Protein AF-A0A498P5E9-F1 (afdb_monomer_lite)

Organism: Labeo rohita (NCBI:txid84645)

pLDDT: mean 80.51, std 19.94, range [30.22, 97.12]

Secondary structure (DSSP, 8-state):
---------EEEEPTTSS-EEEEEE-EEEEEE-TT-TT-SS------EEEEPS-S-EEEEE-SSTTEEEEEEEEEGGGGGGSSPPPEEEEEEEE-STTTS--EEEESS-TTSHHHHHHHHHHHHTT---------TTS------

Sequence (144 aa):
MSRANENSLQSAQLKGFPLFLHSNLGLRDCSVNPKSPLLLITKAREVEHGPLPGDDWTVFQSNHTTYEPVLLARGRSTETSGAPGPLHAAVVQDLGLHDGIQRVLFGNNLNFWLHKLVLVDACLGQTAIELVSLRTGEYGLQGS

Radius of gyration: 15.58 Å; chains: 1; bounding box: 40×35×45 Å

Structure (mmCIF, N/CA/C/O backbone):
data_AF-A0A498P5E9-F1
#
_entry.id   AF-A0A498P5E9-F1
#
loop_
_atom_site.group_PDB
_atom_site.id
_atom_site.type_symbol
_atom_site.label_atom_id
_atom_site.label_alt_id
_atom_site.label_comp_id
_atom_site.label_asym_id
_atom_site.label_entity_id
_atom_site.label_seq_id
_atom_site.pdbx_PDB_ins_code
_atom_site.Cartn_x
_atom_site.Cartn_y
_atom_site.Cartn_z
_atom_site.occupancy
_atom_site.B_iso_or_equiv
_atom_site.auth_seq_id
_atom_site.auth_comp_id
_atom_site.auth_asym_id
_atom_site.auth_atom_id
_atom_site.pdbx_PDB_model_num
ATOM 1 N N . MET A 1 1 ? 11.165 22.170 -31.467 1.00 30.22 1 MET A N 1
ATOM 2 C CA . MET A 1 1 ? 11.576 20.752 -31.381 1.00 30.22 1 MET A CA 1
ATOM 3 C C . MET A 1 1 ? 11.315 20.279 -29.962 1.00 30.22 1 MET A C 1
ATOM 5 O O . MET A 1 1 ? 12.091 20.588 -29.069 1.00 30.22 1 MET A O 1
ATOM 9 N N . SER A 1 2 ? 10.165 19.649 -29.733 1.00 31.86 2 SER A N 1
ATOM 10 C CA . SER A 1 2 ? 9.765 19.095 -28.438 1.00 31.86 2 SER A CA 1
ATOM 11 C C . SER A 1 2 ? 10.443 17.740 -28.230 1.00 31.86 2 SER A C 1
ATOM 13 O O . SER A 1 2 ? 10.299 16.840 -29.053 1.00 31.86 2 SER A O 1
ATOM 15 N N . ARG A 1 3 ? 11.191 17.590 -27.132 1.00 33.00 3 ARG A N 1
ATOM 16 C CA . ARG A 1 3 ? 11.573 16.269 -26.622 1.00 33.00 3 ARG A CA 1
ATOM 17 C C . ARG A 1 3 ? 10.362 15.712 -25.882 1.00 33.00 3 ARG A C 1
ATOM 19 O O . ARG A 1 3 ? 9.976 16.250 -24.849 1.00 33.00 3 ARG A O 1
ATOM 26 N N . ALA A 1 4 ? 9.731 14.701 -26.469 1.00 34.59 4 ALA A N 1
ATOM 27 C CA . ALA A 1 4 ? 8.677 13.936 -25.825 1.00 34.59 4 ALA A CA 1
ATOM 28 C C . ALA A 1 4 ? 9.243 13.250 -24.570 1.00 34.59 4 ALA A C 1
ATOM 30 O O . ALA A 1 4 ? 10.323 12.663 -24.598 1.00 34.59 4 ALA A O 1
ATOM 31 N N . ASN A 1 5 ? 8.524 13.404 -23.464 1.00 38.25 5 ASN A N 1
ATOM 32 C CA . ASN A 1 5 ? 8.820 12.840 -22.157 1.00 38.25 5 ASN A CA 1
ATOM 33 C C . ASN A 1 5 ? 8.314 11.385 -22.127 1.00 38.25 5 ASN A C 1
ATOM 35 O O . ASN A 1 5 ? 7.146 11.145 -21.832 1.00 38.25 5 ASN A O 1
ATOM 39 N N . GLU A 1 6 ? 9.161 10.423 -22.494 1.00 35.19 6 GLU A N 1
ATOM 40 C CA . GLU A 1 6 ? 8.838 8.985 -22.543 1.00 35.19 6 GLU A CA 1
ATOM 41 C C . GLU A 1 6 ? 8.883 8.321 -21.154 1.00 35.19 6 GLU A C 1
ATOM 43 O O . GLU A 1 6 ? 9.662 7.407 -20.900 1.00 35.19 6 GLU A O 1
ATOM 48 N N . ASN A 1 7 ? 8.058 8.802 -20.223 1.00 40.03 7 ASN A N 1
ATOM 49 C CA . ASN A 1 7 ? 7.739 8.092 -18.980 1.00 40.03 7 ASN A CA 1
ATOM 50 C C . ASN A 1 7 ? 6.436 8.649 -18.394 1.00 40.03 7 ASN A C 1
ATOM 52 O O . ASN A 1 7 ? 6.397 9.223 -17.305 1.00 40.03 7 ASN A O 1
ATOM 56 N N . SER A 1 8 ? 5.343 8.539 -19.148 1.00 44.06 8 SER A N 1
ATOM 57 C CA . SER A 1 8 ? 4.014 8.816 -18.604 1.00 44.06 8 SER A CA 1
ATOM 58 C C . SER A 1 8 ? 3.639 7.695 -17.638 1.00 44.06 8 SER A C 1
ATOM 60 O O . SER A 1 8 ? 2.994 6.722 -18.021 1.00 44.06 8 SER A O 1
ATOM 62 N N . LEU A 1 9 ? 4.065 7.833 -16.379 1.00 53.94 9 LEU A N 1
ATOM 63 C CA . LEU A 1 9 ? 3.456 7.144 -15.246 1.00 53.94 9 LEU A CA 1
ATOM 64 C C . LEU A 1 9 ? 1.939 7.279 -15.394 1.00 53.94 9 LEU A C 1
ATOM 66 O O . LEU A 1 9 ? 1.425 8.397 -15.437 1.00 53.94 9 LEU A O 1
ATOM 70 N N . GLN A 1 10 ? 1.227 6.159 -15.522 1.00 65.62 10 GLN A N 1
ATOM 71 C CA . GLN A 1 10 ? -0.231 6.180 -15.496 1.00 65.62 10 GLN A CA 1
ATOM 72 C C . GLN A 1 10 ? -0.637 6.393 -14.044 1.00 65.62 10 GLN A C 1
ATOM 74 O O . GLN A 1 10 ? -0.748 5.442 -13.271 1.00 65.62 10 GLN A O 1
ATOM 79 N N . SER A 1 11 ? -0.746 7.665 -13.665 1.00 79.81 11 SER A N 1
ATOM 80 C CA . SER A 1 11 ? -1.310 8.069 -12.394 1.00 79.81 11 SER A CA 1
ATOM 81 C C . SER A 1 11 ? -2.825 8.163 -12.525 1.00 79.81 11 SER A C 1
ATOM 83 O O . SER A 1 11 ? -3.352 8.804 -13.432 1.00 79.81 11 SER A O 1
ATOM 85 N N . ALA A 1 12 ? -3.538 7.501 -11.624 1.00 87.81 12 ALA A N 1
ATOM 86 C CA . ALA A 1 12 ? -4.988 7.572 -11.546 1.00 87.81 12 ALA A CA 1
ATOM 87 C C . ALA A 1 12 ? -5.409 7.720 -10.088 1.00 87.81 12 ALA A C 1
ATOM 89 O O . ALA A 1 12 ? -4.836 7.089 -9.203 1.00 87.81 12 ALA A O 1
ATOM 90 N N . GLN A 1 13 ? -6.425 8.538 -9.827 1.00 91.31 13 GLN A N 1
ATOM 91 C CA . GLN A 1 13 ? -7.087 8.525 -8.529 1.00 91.31 13 GLN A CA 1
ATOM 92 C C . GLN A 1 13 ? -8.136 7.412 -8.517 1.00 91.31 13 GLN A C 1
ATOM 94 O O . GLN A 1 13 ? -8.959 7.315 -9.432 1.00 91.31 13 GLN A O 1
ATOM 99 N N . LEU A 1 14 ? -8.131 6.582 -7.476 1.00 88.12 14 LEU A N 1
ATOM 100 C CA . LEU A 1 14 ? -9.163 5.578 -7.273 1.00 88.12 1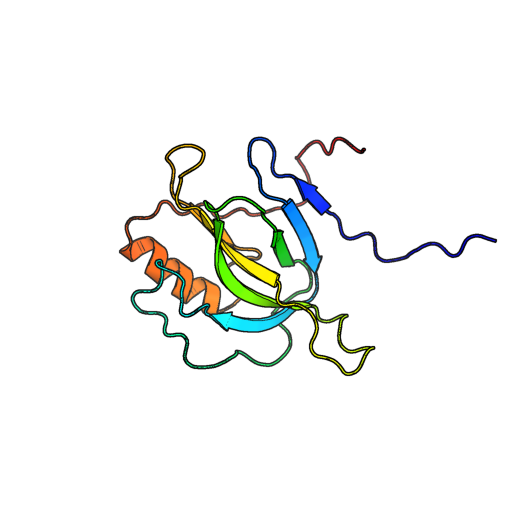4 LEU A CA 1
ATOM 101 C C . LEU A 1 14 ? -10.497 6.286 -7.005 1.00 88.12 14 LEU A C 1
ATOM 103 O O . LEU A 1 14 ? -10.643 7.055 -6.054 1.00 88.12 14 LEU A O 1
ATOM 107 N N . LYS A 1 15 ? -11.480 6.048 -7.875 1.00 87.81 15 LYS A N 1
ATOM 108 C CA . LYS A 1 15 ? -12.772 6.736 -7.824 1.00 87.81 15 LYS A CA 1
ATOM 109 C C . LYS A 1 15 ? -13.450 6.528 -6.468 1.00 87.81 15 LYS A C 1
ATOM 111 O O . LYS A 1 15 ? -13.717 5.396 -6.083 1.00 87.81 15 LYS A O 1
ATOM 116 N N . GLY A 1 16 ? -13.793 7.631 -5.804 1.00 88.62 16 GLY A N 1
ATOM 117 C CA . GLY A 1 16 ? -14.464 7.612 -4.500 1.00 88.62 16 GLY A CA 1
ATOM 118 C C . GLY A 1 16 ? -13.524 7.462 -3.305 1.00 88.62 16 GLY A C 1
ATOM 119 O O . GLY A 1 16 ? -14.011 7.417 -2.186 1.00 88.62 16 GLY A O 1
ATOM 120 N N . PHE A 1 17 ? -12.206 7.431 -3.524 1.00 91.06 17 PHE A N 1
ATOM 121 C CA . PHE A 1 17 ? -11.219 7.265 -2.463 1.00 91.06 17 PHE A CA 1
ATOM 122 C C . PHE A 1 17 ? -10.117 8.336 -2.545 1.00 91.06 17 PHE A C 1
ATOM 124 O O . PHE A 1 17 ? -9.732 8.768 -3.640 1.00 91.06 17 PHE A O 1
ATOM 131 N N . PRO A 1 18 ? -9.553 8.773 -1.404 1.00 92.06 18 PRO A N 1
ATOM 132 C CA . PRO A 1 18 ? -8.406 9.678 -1.372 1.00 92.06 18 PRO A CA 1
ATOM 133 C C . PRO A 1 18 ? -7.090 8.910 -1.607 1.00 92.06 18 PRO A C 1
ATOM 135 O O . PRO A 1 18 ? -6.153 9.006 -0.819 1.00 92.06 18 PRO A O 1
ATOM 138 N N . LEU A 1 19 ? -7.037 8.113 -2.679 1.00 93.94 19 LEU A N 1
ATOM 139 C CA . LEU A 1 19 ? -5.930 7.214 -3.003 1.00 93.94 19 LEU A CA 1
ATOM 140 C C . LEU A 1 19 ? -5.529 7.361 -4.472 1.00 93.94 19 LEU A C 1
ATOM 142 O O . LEU A 1 19 ? -6.356 7.211 -5.370 1.00 93.94 19 LEU A O 1
ATOM 146 N N . PHE A 1 20 ? -4.252 7.624 -4.711 1.00 94.50 20 PHE A N 1
ATOM 147 C CA . PHE A 1 20 ? -3.640 7.697 -6.032 1.00 94.50 20 PHE A CA 1
ATOM 148 C C . PHE A 1 20 ? -2.835 6.427 -6.309 1.00 94.50 20 PHE A C 1
ATOM 150 O O . PHE A 1 20 ? -2.167 5.886 -5.426 1.00 94.50 20 PHE A O 1
ATOM 157 N N . LEU A 1 21 ? -2.909 5.964 -7.551 1.00 94.88 21 LEU A N 1
ATOM 158 C CA . LEU A 1 21 ? -2.317 4.734 -8.058 1.00 94.88 21 LEU A CA 1
ATOM 159 C C . LEU A 1 21 ? -1.333 5.098 -9.159 1.00 94.88 21 LEU A C 1
ATOM 161 O O . LEU A 1 21 ? -1.728 5.774 -10.106 1.00 94.88 21 LEU A O 1
ATOM 165 N N . HIS A 1 22 ? -0.082 4.659 -9.052 1.00 93.19 22 HIS A N 1
ATOM 166 C CA . HIS A 1 22 ? 0.915 4.808 -10.115 1.00 93.19 22 HIS A CA 1
ATOM 167 C C . HIS A 1 22 ? 1.336 3.420 -10.602 1.00 93.19 22 HIS A C 1
ATOM 169 O O . HIS A 1 22 ? 1.975 2.684 -9.850 1.00 93.19 22 HIS A O 1
ATOM 175 N N . SER A 1 23 ? 0.965 3.065 -11.832 1.00 92.25 23 SER A N 1
ATOM 176 C CA . SER A 1 23 ? 1.101 1.703 -12.377 1.00 92.25 23 SER A CA 1
ATOM 177 C C . SER A 1 23 ? 2.227 1.564 -13.409 1.00 92.25 23 SER A C 1
ATOM 179 O O . SER A 1 23 ? 2.796 2.559 -13.861 1.00 92.25 23 SER A O 1
ATOM 181 N N . ASN A 1 24 ? 2.494 0.318 -13.824 1.00 91.31 24 ASN A N 1
ATOM 182 C CA . ASN A 1 24 ? 3.529 -0.067 -14.795 1.00 91.31 24 ASN A CA 1
ATOM 183 C C . ASN A 1 24 ? 4.949 0.285 -14.328 1.00 91.31 24 ASN A C 1
ATOM 185 O O . ASN A 1 24 ? 5.761 0.827 -15.081 1.00 91.31 24 ASN A O 1
ATOM 189 N N . LEU A 1 25 ? 5.225 0.016 -13.051 1.00 91.38 25 LEU A N 1
ATOM 190 C CA . LEU A 1 25 ? 6.523 0.251 -12.438 1.00 91.38 25 LEU A CA 1
ATOM 191 C C . LEU A 1 25 ? 7.332 -1.041 -12.303 1.00 91.38 25 LEU A C 1
ATOM 193 O O . LEU A 1 25 ? 6.861 -2.051 -11.782 1.00 91.38 25 LEU A O 1
ATOM 197 N N . GLY A 1 26 ? 8.613 -0.960 -12.656 1.00 93.00 26 GLY A N 1
ATOM 198 C CA . GLY A 1 26 ? 9.622 -1.880 -12.145 1.00 93.00 26 GLY A CA 1
ATOM 199 C C . GLY A 1 26 ? 10.029 -1.463 -10.733 1.00 93.00 26 GLY A C 1
ATOM 200 O O . GLY A 1 26 ? 10.498 -0.339 -10.527 1.00 93.00 26 GLY A O 1
ATOM 201 N N . LEU A 1 27 ? 9.880 -2.363 -9.763 1.00 94.62 27 LEU A N 1
ATOM 202 C CA . LEU A 1 27 ? 10.274 -2.135 -8.370 1.00 94.62 27 LEU A CA 1
ATOM 203 C C . LEU A 1 27 ? 11.479 -2.993 -7.973 1.00 94.62 27 LEU A C 1
ATOM 205 O O . LEU A 1 27 ? 11.842 -3.958 -8.657 1.00 94.62 27 LEU A O 1
ATOM 209 N N . ARG A 1 28 ? 12.117 -2.619 -6.864 1.00 94.50 28 ARG A N 1
ATOM 210 C CA . ARG A 1 28 ? 13.221 -3.349 -6.232 1.00 94.50 28 ARG A CA 1
ATOM 211 C C . ARG A 1 28 ? 13.309 -3.052 -4.738 1.00 94.50 28 ARG A C 1
ATOM 213 O O . ARG A 1 28 ? 12.696 -2.097 -4.268 1.00 94.50 28 ARG A O 1
ATOM 220 N N . ASP A 1 29 ? 14.142 -3.812 -4.033 1.00 94.06 29 ASP A N 1
ATOM 221 C CA . ASP A 1 29 ? 14.510 -3.578 -2.632 1.00 94.06 29 ASP A CA 1
ATOM 222 C C . ASP A 1 29 ? 13.274 -3.378 -1.730 1.00 94.06 29 ASP A C 1
ATOM 224 O O . ASP A 1 29 ? 13.021 -2.275 -1.234 1.00 94.06 29 ASP A O 1
ATOM 228 N N . CYS A 1 30 ? 12.466 -4.427 -1.566 1.00 95.31 30 CYS A N 1
ATOM 229 C CA . CYS A 1 30 ? 11.219 -4.350 -0.807 1.00 95.31 30 CYS A CA 1
ATOM 230 C C . CYS A 1 30 ? 11.443 -4.619 0.684 1.00 95.31 30 CYS A C 1
ATOM 232 O O . CYS A 1 30 ? 12.173 -5.528 1.059 1.00 95.31 30 CYS A O 1
ATOM 234 N N . SER A 1 31 ? 10.793 -3.857 1.554 1.00 95.25 31 SER A N 1
ATOM 235 C CA . SER A 1 31 ? 10.842 -4.038 2.998 1.00 95.25 31 SER A CA 1
ATOM 236 C C . SER A 1 31 ? 9.456 -3.970 3.624 1.00 95.25 31 SER A C 1
ATOM 238 O O . SER A 1 31 ? 8.536 -3.318 3.127 1.00 95.25 31 SER A O 1
ATOM 240 N N . VAL A 1 32 ? 9.316 -4.656 4.752 1.00 95.75 32 VAL A N 1
ATOM 241 C CA . VAL A 1 32 ? 8.124 -4.590 5.596 1.00 95.75 32 VAL A CA 1
ATOM 242 C C . VAL A 1 32 ? 8.197 -3.324 6.449 1.00 95.75 32 VAL A C 1
ATOM 244 O O . VAL A 1 32 ? 9.221 -3.075 7.087 1.00 95.75 32 VAL A O 1
ATOM 247 N N . ASN A 1 33 ? 7.119 -2.541 6.505 1.00 94.69 33 ASN A N 1
ATOM 248 C CA . ASN A 1 33 ? 7.026 -1.400 7.411 1.00 94.69 33 ASN A CA 1
ATOM 249 C C . ASN A 1 33 ? 6.808 -1.892 8.857 1.00 94.69 33 ASN A C 1
ATOM 251 O O . ASN A 1 33 ? 5.703 -2.332 9.174 1.00 94.69 33 ASN A O 1
ATOM 255 N N . PRO A 1 34 ? 7.787 -1.762 9.774 1.00 90.50 34 PRO A N 1
ATOM 256 C CA . PRO A 1 34 ? 7.655 -2.250 11.151 1.00 90.50 34 PRO A CA 1
ATOM 257 C C . PRO A 1 34 ? 6.550 -1.553 11.953 1.00 90.50 34 PRO A C 1
ATOM 259 O O . PRO A 1 34 ? 6.183 -2.033 13.020 1.00 90.50 34 PRO A O 1
ATOM 262 N N . LYS A 1 35 ? 6.057 -0.403 11.481 1.00 89.81 35 LYS A N 1
ATOM 263 C CA . LYS A 1 35 ? 4.993 0.363 12.138 1.00 89.81 35 LYS A CA 1
ATOM 264 C C . LYS A 1 35 ? 3.591 -0.061 11.702 1.00 89.81 35 LYS A C 1
ATOM 266 O O . LYS A 1 35 ? 2.626 0.457 12.252 1.00 89.81 35 LYS A O 1
ATOM 271 N N . SER A 1 36 ? 3.469 -0.949 10.713 1.00 90.19 36 SER A N 1
ATOM 272 C CA . SER A 1 36 ? 2.163 -1.382 10.223 1.00 90.19 36 SER A CA 1
ATOM 273 C C . SER A 1 36 ? 1.427 -2.190 11.303 1.00 90.19 36 SER A C 1
ATOM 275 O O . SER A 1 36 ? 1.978 -3.181 11.790 1.00 90.19 36 SER A O 1
ATOM 277 N N . PRO A 1 37 ? 0.184 -1.815 11.663 1.00 87.69 37 PRO A N 1
ATOM 278 C CA . PRO A 1 37 ? -0.595 -2.532 12.670 1.00 87.69 37 PRO A CA 1
ATOM 279 C C . PRO A 1 37 ? -1.135 -3.882 12.164 1.00 87.69 37 PRO A C 1
ATOM 281 O O . PRO A 1 37 ? -1.666 -4.653 12.958 1.00 87.69 37 PRO A O 1
ATOM 284 N N . LEU A 1 38 ? -0.994 -4.181 10.866 1.00 88.94 38 LEU A N 1
ATOM 285 C CA . LEU A 1 38 ? -1.425 -5.435 10.240 1.00 88.94 38 LEU A CA 1
ATOM 286 C C . LEU A 1 38 ? -0.561 -6.644 10.638 1.00 88.94 38 LEU A C 1
ATOM 288 O O . LEU A 1 38 ? -1.024 -7.779 10.592 1.00 88.94 38 LEU A O 1
ATOM 292 N N . LEU A 1 39 ? 0.713 -6.420 10.965 1.00 86.00 39 LEU A N 1
ATOM 293 C CA . LEU A 1 39 ? 1.731 -7.471 11.011 1.00 86.00 39 LEU A CA 1
ATOM 294 C C . LEU A 1 39 ? 1.663 -8.280 12.315 1.00 86.00 39 LEU A C 1
ATOM 296 O O . LEU A 1 39 ? 2.013 -7.777 13.383 1.00 86.00 39 LEU A O 1
ATOM 300 N N . LEU A 1 40 ? 1.273 -9.554 12.224 1.00 84.88 40 LEU A N 1
ATOM 301 C CA . LEU A 1 40 ? 1.183 -10.483 13.361 1.00 84.88 40 LEU A CA 1
ATOM 302 C C . LEU A 1 40 ? 2.328 -11.508 13.341 1.00 84.88 40 LEU A C 1
ATOM 304 O O . LEU A 1 40 ? 3.006 -11.735 14.345 1.00 84.88 40 LEU A O 1
ATOM 308 N N . ILE A 1 41 ? 2.553 -12.123 12.181 1.00 85.00 41 ILE A N 1
ATOM 309 C CA . ILE A 1 41 ? 3.550 -13.162 11.918 1.00 85.00 41 ILE A CA 1
ATOM 310 C C . ILE A 1 41 ? 4.716 -12.587 11.118 1.00 85.00 41 ILE A C 1
ATOM 312 O O . ILE A 1 41 ? 5.875 -12.877 11.439 1.00 85.00 41 ILE A O 1
ATOM 316 N N . THR A 1 42 ? 4.440 -11.780 10.088 1.00 86.31 42 THR A N 1
ATOM 317 C CA . THR A 1 42 ? 5.488 -11.211 9.234 1.00 86.31 42 THR A CA 1
ATOM 318 C C . THR A 1 42 ? 6.325 -10.221 10.032 1.00 86.31 42 THR A C 1
ATOM 320 O O . THR A 1 42 ? 5.843 -9.189 10.492 1.00 86.31 42 THR A O 1
ATOM 323 N N . LYS A 1 43 ? 7.617 -10.516 10.198 1.00 79.69 43 LYS A N 1
ATOM 324 C CA . LYS A 1 43 ? 8.530 -9.647 10.947 1.00 79.69 43 LYS A CA 1
ATOM 325 C C . LYS A 1 43 ? 9.308 -8.742 10.003 1.00 79.69 43 LYS A C 1
ATOM 327 O O . LYS A 1 43 ? 9.942 -9.218 9.066 1.00 79.69 43 LYS A O 1
ATOM 332 N N . ALA A 1 44 ? 9.356 -7.454 10.328 1.00 71.00 44 ALA A N 1
ATOM 333 C CA . ALA A 1 44 ? 10.273 -6.501 9.719 1.00 71.00 44 ALA A CA 1
ATOM 334 C C . ALA A 1 44 ? 11.701 -6.783 10.207 1.00 71.00 44 ALA A C 1
ATOM 336 O O . ALA A 1 44 ? 12.117 -6.293 11.256 1.00 71.00 44 ALA A O 1
ATOM 337 N N . ARG A 1 45 ? 12.420 -7.664 9.509 1.00 68.56 45 ARG A N 1
ATOM 338 C CA . ARG A 1 45 ? 13.793 -8.039 9.883 1.00 68.56 45 ARG A CA 1
ATOM 339 C C . ARG A 1 45 ? 14.825 -7.689 8.825 1.00 68.56 45 ARG A C 1
ATOM 341 O O . ARG A 1 45 ? 15.915 -7.286 9.208 1.00 68.56 45 ARG A O 1
ATOM 348 N N . GLU A 1 46 ? 14.484 -7.773 7.542 1.00 75.94 46 GLU A N 1
ATOM 349 C CA . GLU A 1 46 ? 15.438 -7.496 6.467 1.00 75.94 46 GLU A CA 1
ATOM 350 C C . GLU A 1 46 ? 14.739 -6.991 5.201 1.00 75.94 46 GLU A C 1
ATOM 352 O O . GLU A 1 46 ? 13.537 -7.198 5.014 1.00 75.94 46 GLU A O 1
ATOM 357 N N . VAL A 1 47 ? 15.492 -6.269 4.370 1.00 85.31 47 VAL A N 1
ATOM 358 C CA . VAL A 1 47 ? 15.046 -5.818 3.049 1.00 85.31 47 VAL A CA 1
ATOM 359 C C . VAL A 1 47 ? 15.268 -6.964 2.065 1.00 85.31 47 VAL A C 1
ATOM 361 O O . VAL A 1 47 ? 16.370 -7.496 1.971 1.00 85.31 47 VAL A O 1
ATOM 364 N N . GLU A 1 48 ? 14.242 -7.312 1.299 1.00 88.88 48 GLU A N 1
ATOM 365 C CA . GLU A 1 48 ? 14.368 -8.182 0.137 1.00 88.88 48 GLU A CA 1
ATOM 366 C C . GLU A 1 48 ? 15.063 -7.403 -0.983 1.00 88.88 48 GLU A C 1
ATOM 368 O O . GLU A 1 48 ? 14.443 -6.605 -1.692 1.00 88.88 48 GLU A O 1
ATOM 373 N N . HIS A 1 49 ? 16.373 -7.591 -1.100 1.00 91.56 49 HIS A N 1
ATOM 374 C CA . HIS A 1 49 ? 17.210 -6.875 -2.054 1.00 91.56 49 HIS A CA 1
ATOM 375 C C . HIS A 1 49 ? 17.048 -7.385 -3.489 1.00 91.56 49 HIS A C 1
ATOM 377 O O . HIS A 1 49 ? 16.907 -8.580 -3.735 1.00 91.56 49 HIS A O 1
ATOM 383 N N . GLY A 1 50 ? 17.174 -6.468 -4.451 1.00 91.62 50 GLY A N 1
ATOM 384 C CA . GLY A 1 50 ? 17.132 -6.794 -5.875 1.00 91.62 50 GLY A CA 1
ATOM 385 C C . GLY A 1 50 ? 15.768 -6.540 -6.521 1.00 91.62 50 GLY A C 1
ATOM 386 O O . GLY A 1 50 ? 14.866 -5.989 -5.884 1.00 91.62 50 GLY A O 1
ATOM 387 N N . PRO A 1 51 ? 15.632 -6.847 -7.823 1.00 93.88 51 PRO A N 1
ATOM 388 C CA . PRO A 1 51 ? 14.425 -6.550 -8.584 1.00 93.88 51 PRO A CA 1
ATOM 389 C C . PRO A 1 51 ? 13.244 -7.400 -8.110 1.00 93.88 51 PRO A C 1
ATOM 391 O O . PRO A 1 51 ? 13.371 -8.610 -7.930 1.00 93.88 51 PRO A O 1
ATOM 394 N N . LEU A 1 52 ? 12.078 -6.770 -7.965 1.00 94.56 52 LEU A N 1
ATOM 395 C CA . LEU A 1 52 ? 10.835 -7.501 -7.740 1.00 94.56 52 LEU A CA 1
ATOM 396 C C . LEU A 1 52 ? 10.360 -8.163 -9.047 1.00 94.56 52 LEU A C 1
ATOM 398 O O . LEU A 1 52 ? 10.709 -7.683 -10.130 1.00 94.56 52 LEU A O 1
ATOM 402 N N . PRO A 1 53 ? 9.565 -9.248 -8.976 1.00 93.94 53 PRO A N 1
ATOM 403 C CA . PRO A 1 53 ? 9.057 -9.924 -10.168 1.00 93.94 53 PRO A CA 1
ATOM 404 C C . PRO A 1 53 ? 8.178 -9.001 -11.024 1.00 93.94 53 PRO A C 1
ATOM 406 O O . PRO A 1 53 ? 7.218 -8.433 -10.510 1.00 93.94 53 PRO A O 1
ATOM 409 N N . GLY A 1 54 ? 8.471 -8.902 -12.323 1.00 91.75 54 GLY A N 1
ATOM 410 C CA . GLY A 1 54 ? 7.689 -8.107 -13.277 1.00 91.75 54 GLY A CA 1
ATOM 411 C C . GLY A 1 54 ? 7.940 -6.595 -13.219 1.00 91.75 54 GLY A C 1
ATOM 412 O O . GLY A 1 54 ? 8.716 -6.098 -12.400 1.00 91.75 54 GLY A O 1
ATOM 413 N N . ASP A 1 55 ? 7.265 -5.880 -14.120 1.00 91.25 55 ASP A N 1
ATOM 414 C CA . ASP A 1 55 ? 7.326 -4.417 -14.296 1.00 91.25 55 ASP A CA 1
ATOM 415 C C . ASP A 1 55 ? 5.926 -3.779 -14.345 1.00 91.25 55 ASP A C 1
ATOM 417 O O . ASP A 1 55 ? 5.747 -2.634 -14.750 1.00 91.25 55 ASP A O 1
ATOM 421 N N . ASP A 1 56 ? 4.914 -4.536 -13.931 1.00 92.06 56 ASP A N 1
ATOM 422 C CA . ASP A 1 56 ? 3.497 -4.183 -13.907 1.00 92.06 56 ASP A CA 1
ATOM 423 C C . ASP A 1 56 ? 3.023 -3.772 -12.503 1.00 92.06 56 ASP A C 1
ATOM 425 O O . ASP A 1 56 ? 1.831 -3.821 -12.197 1.00 92.06 56 ASP A O 1
ATOM 429 N N . TRP A 1 57 ? 3.943 -3.350 -11.628 1.00 94.81 57 TRP A N 1
ATOM 430 C CA . TRP A 1 57 ? 3.582 -2.949 -10.273 1.00 94.81 57 TRP A CA 1
ATOM 431 C C . TRP A 1 57 ? 2.788 -1.650 -10.265 1.00 94.81 57 TRP A C 1
ATOM 433 O O . TRP A 1 57 ? 3.075 -0.709 -11.009 1.00 94.81 57 TRP A O 1
ATOM 443 N N . THR A 1 58 ? 1.833 -1.590 -9.346 1.00 95.50 58 THR A N 1
ATOM 444 C CA . THR A 1 58 ? 1.160 -0.373 -8.911 1.00 95.50 58 THR A CA 1
ATOM 445 C C . THR A 1 58 ? 1.658 0.008 -7.526 1.00 95.50 58 THR A C 1
ATOM 447 O O . THR A 1 58 ? 1.724 -0.832 -6.633 1.00 95.50 58 THR A O 1
ATOM 450 N N . VAL A 1 59 ? 2.005 1.277 -7.333 1.00 96.25 59 VAL A N 1
ATOM 451 C CA . VAL A 1 59 ? 2.282 1.834 -6.005 1.00 96.25 59 VAL A CA 1
ATOM 452 C C . VAL A 1 59 ? 1.187 2.803 -5.595 1.00 96.25 59 VAL A C 1
ATOM 454 O O . VAL A 1 59 ? 0.542 3.432 -6.436 1.00 96.25 59 VAL A O 1
ATOM 457 N N . PHE A 1 60 ? 0.997 2.921 -4.288 1.00 96.25 60 PHE A N 1
ATOM 458 C CA . PHE A 1 60 ? -0.074 3.695 -3.683 1.00 96.25 60 PHE A CA 1
ATOM 459 C C . PHE A 1 60 ? 0.467 4.987 -3.075 1.00 96.25 60 PHE A C 1
ATOM 461 O O . PHE A 1 60 ? 1.484 4.986 -2.376 1.00 96.25 60 PHE A O 1
ATOM 468 N N . GLN A 1 61 ? -0.239 6.089 -3.308 1.00 95.44 61 GLN A N 1
ATOM 469 C CA . GLN A 1 61 ? 0.040 7.380 -2.696 1.00 95.44 61 GLN A CA 1
ATOM 470 C C . GLN A 1 61 ? -1.250 7.977 -2.139 1.00 95.44 61 GLN A C 1
ATOM 472 O O . GLN A 1 61 ? -2.266 8.054 -2.819 1.00 95.44 61 GLN A O 1
ATOM 477 N N . SER A 1 62 ? -1.203 8.428 -0.893 1.00 93.44 62 SER A N 1
ATOM 478 C CA . SER A 1 62 ? -2.331 9.048 -0.207 1.00 93.44 62 SER A CA 1
ATOM 479 C C . SER A 1 62 ? -1.822 10.156 0.710 1.00 93.44 62 SER A C 1
ATOM 481 O O . SER A 1 62 ? -0.712 10.079 1.234 1.00 93.44 62 SER A O 1
ATOM 483 N N . ASN A 1 63 ? -2.647 11.180 0.911 1.00 90.00 63 ASN A N 1
ATOM 484 C CA . ASN A 1 63 ? -2.491 12.188 1.961 1.00 90.00 63 ASN A CA 1
ATOM 485 C C . ASN A 1 63 ? -3.486 11.990 3.126 1.00 90.00 63 ASN A C 1
ATOM 487 O O . ASN A 1 63 ? -3.526 12.807 4.042 1.00 90.00 63 ASN A O 1
ATOM 491 N N . HIS A 1 64 ? -4.289 10.925 3.093 1.00 92.81 64 HIS A N 1
ATOM 492 C CA . HIS A 1 64 ? -5.261 10.557 4.117 1.00 92.81 64 HIS A CA 1
ATOM 493 C C . HIS A 1 64 ? -4.705 9.478 5.054 1.00 92.81 64 HIS A C 1
ATOM 495 O O . HIS A 1 64 ? -4.164 8.469 4.598 1.00 92.81 64 HIS A O 1
ATOM 501 N N . THR A 1 65 ? -4.942 9.633 6.357 1.00 93.44 65 THR A N 1
ATOM 502 C CA . THR A 1 65 ? -4.464 8.747 7.440 1.00 93.44 65 THR A CA 1
ATOM 503 C C . THR A 1 65 ? -5.155 7.381 7.505 1.00 93.44 65 THR A C 1
ATOM 505 O O . THR A 1 65 ? -4.888 6.602 8.408 1.00 93.44 65 THR A O 1
ATOM 508 N N . THR A 1 66 ? -6.069 7.084 6.576 1.00 95.00 66 THR A N 1
ATOM 509 C CA . THR A 1 66 ? -6.721 5.761 6.523 1.00 95.00 66 THR A CA 1
ATOM 510 C C . THR A 1 66 ? -5.794 4.733 5.893 1.00 95.00 66 THR A C 1
ATOM 512 O O . THR A 1 66 ? -5.937 3.552 6.160 1.00 95.00 66 THR A O 1
ATOM 515 N N . TYR A 1 67 ? -4.840 5.177 5.069 1.00 96.19 67 TYR A N 1
ATOM 516 C CA . TYR A 1 67 ? -3.938 4.294 4.349 1.00 96.19 67 TYR A CA 1
ATOM 517 C C . TYR A 1 67 ? -2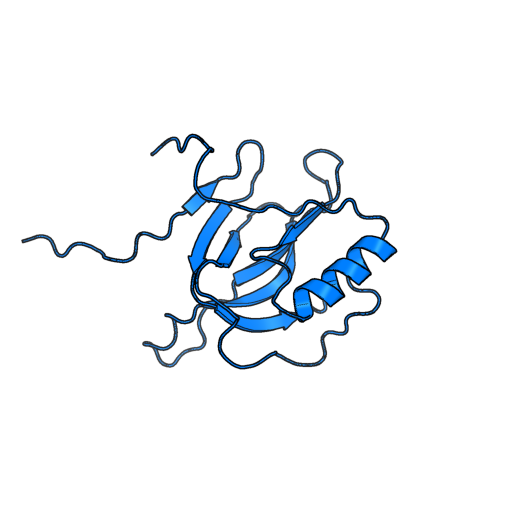.583 4.236 5.040 1.00 96.19 67 TYR A C 1
ATOM 519 O O . TYR A 1 67 ? -1.827 5.206 5.025 1.00 96.19 67 TYR A O 1
ATOM 527 N N . GLU A 1 68 ? -2.265 3.072 5.592 1.00 95.94 68 GLU A N 1
ATOM 528 C CA . GLU A 1 68 ? -0.983 2.784 6.224 1.00 95.94 68 GLU A CA 1
ATOM 529 C C . GLU A 1 68 ? -0.146 1.867 5.321 1.00 95.94 68 GLU A C 1
ATOM 531 O O . GLU A 1 68 ? -0.626 0.814 4.889 1.00 95.94 68 GLU A O 1
ATOM 536 N N . PRO A 1 69 ? 1.114 2.213 5.003 1.00 96.31 69 PRO A N 1
ATOM 537 C CA . PRO A 1 69 ? 1.959 1.349 4.191 1.00 96.31 69 PRO A CA 1
ATOM 538 C C . PRO A 1 69 ? 2.317 0.068 4.950 1.00 96.31 69 PRO A C 1
ATOM 540 O O . PRO A 1 69 ? 2.763 0.114 6.097 1.00 96.31 69 PRO A O 1
ATOM 543 N N . VAL A 1 70 ? 2.177 -1.076 4.282 1.00 96.19 70 VAL A N 1
ATOM 544 C CA . VAL A 1 70 ? 2.560 -2.398 4.805 1.00 96.19 70 VAL A CA 1
ATOM 545 C C . VAL A 1 70 ? 3.893 -2.825 4.204 1.00 96.19 70 VAL A C 1
ATOM 547 O O . VAL A 1 70 ? 4.815 -3.176 4.939 1.00 96.19 70 VAL A O 1
ATOM 550 N N . LEU A 1 71 ? 4.012 -2.747 2.875 1.00 96.94 71 LEU A N 1
ATOM 551 C CA . LEU A 1 71 ? 5.251 -3.013 2.146 1.00 96.94 71 LEU A CA 1
ATOM 552 C C . LEU A 1 71 ? 5.722 -1.754 1.431 1.00 96.94 71 LEU A C 1
ATOM 554 O O . LEU A 1 71 ? 4.948 -1.090 0.738 1.00 96.94 71 LEU A O 1
ATOM 558 N N . LEU A 1 72 ? 7.008 -1.461 1.574 1.00 96.62 72 LEU A N 1
ATOM 559 C CA . LEU A 1 72 ? 7.695 -0.348 0.935 1.00 96.62 72 LEU A CA 1
ATOM 560 C C . LEU A 1 72 ? 8.710 -0.899 -0.067 1.00 96.62 72 LEU A C 1
ATOM 562 O O . LEU A 1 72 ? 9.359 -1.900 0.209 1.00 96.62 72 LEU A O 1
ATOM 566 N N . ALA A 1 73 ? 8.861 -0.268 -1.224 1.00 95.75 73 ALA A N 1
ATOM 567 C CA . ALA A 1 73 ? 9.833 -0.665 -2.241 1.00 95.75 73 ALA A CA 1
ATOM 568 C C . ALA A 1 73 ? 10.399 0.560 -2.964 1.00 95.75 73 ALA A C 1
ATOM 570 O O . ALA A 1 73 ? 9.780 1.624 -2.979 1.00 95.75 73 ALA A O 1
ATOM 571 N N . ARG A 1 74 ? 11.573 0.424 -3.580 1.00 94.12 74 ARG A N 1
ATOM 572 C CA . ARG A 1 74 ? 12.172 1.474 -4.413 1.00 94.12 74 ARG A CA 1
ATOM 573 C C . ARG A 1 74 ? 11.785 1.297 -5.874 1.00 94.12 74 ARG A C 1
ATOM 575 O O . ARG A 1 74 ? 11.648 0.174 -6.359 1.00 94.12 74 ARG A O 1
ATOM 582 N N . GLY A 1 75 ? 11.680 2.409 -6.595 1.00 91.69 75 GLY A N 1
ATOM 583 C CA . GLY A 1 75 ? 11.602 2.380 -8.054 1.00 91.69 75 GLY A CA 1
ATOM 584 C C . GLY A 1 75 ? 12.915 1.880 -8.662 1.00 91.69 75 GLY A C 1
ATOM 585 O O . GLY A 1 75 ? 13.998 2.220 -8.192 1.00 91.69 75 GLY A O 1
ATOM 586 N N . ARG A 1 76 ? 12.849 1.081 -9.730 1.00 86.50 76 ARG A N 1
ATOM 587 C CA . ARG A 1 76 ? 14.056 0.607 -10.430 1.00 86.50 76 ARG A CA 1
ATOM 588 C C . ARG A 1 76 ? 14.784 1.743 -11.162 1.00 86.50 76 ARG A C 1
ATOM 590 O O . ARG A 1 76 ? 16.006 1.730 -11.254 1.00 86.50 76 ARG A O 1
ATOM 597 N N . SER A 1 77 ? 14.045 2.748 -11.629 1.00 70.56 77 SER A N 1
ATOM 598 C CA . SER A 1 77 ? 14.554 3.857 -12.450 1.00 70.56 77 SER A CA 1
ATOM 599 C C . SER A 1 77 ? 15.325 4.929 -11.666 1.00 70.56 77 SER A C 1
ATOM 601 O O . SER A 1 77 ? 15.878 5.841 -12.270 1.00 70.56 77 SER A O 1
ATOM 603 N N . THR A 1 78 ? 15.361 4.862 -10.332 1.00 60.47 78 THR A N 1
ATOM 604 C CA . THR A 1 78 ? 15.921 5.929 -9.481 1.00 60.47 78 THR A CA 1
ATOM 605 C C . THR A 1 78 ? 17.430 5.815 -9.239 1.00 60.47 78 THR A C 1
ATOM 607 O O . THR A 1 78 ? 17.988 6.620 -8.507 1.00 60.47 78 THR A O 1
ATOM 610 N N . GLU A 1 79 ? 18.105 4.826 -9.828 1.00 55.41 79 GLU A N 1
ATOM 611 C CA . GLU A 1 79 ? 19.551 4.590 -9.659 1.00 55.41 79 GLU A CA 1
ATOM 612 C C . GLU A 1 79 ? 20.439 5.609 -10.391 1.00 55.41 79 GLU A C 1
ATOM 614 O O . GLU A 1 79 ? 21.611 5.763 -10.049 1.00 55.41 79 GLU A O 1
ATOM 619 N N . THR A 1 80 ? 19.910 6.342 -11.377 1.00 56.72 80 THR A N 1
ATOM 620 C CA . THR A 1 80 ? 20.722 7.215 -12.248 1.00 56.72 80 THR A CA 1
ATOM 621 C C . THR A 1 80 ? 21.391 8.383 -11.514 1.00 56.72 80 THR A C 1
ATOM 623 O O . THR A 1 80 ? 22.252 9.045 -12.085 1.00 56.72 80 THR A O 1
ATOM 626 N N . SER A 1 81 ? 20.998 8.660 -10.269 1.00 61.84 81 SER A N 1
ATOM 627 C CA . SER A 1 81 ? 21.457 9.798 -9.467 1.00 61.84 81 SER A CA 1
ATOM 628 C C . SER A 1 81 ? 22.388 9.427 -8.304 1.00 61.84 81 SER A C 1
ATOM 630 O O . SER A 1 81 ? 22.800 10.321 -7.568 1.00 61.84 81 SER A O 1
ATOM 632 N N . GLY A 1 82 ? 22.738 8.146 -8.111 1.00 62.34 82 GLY A N 1
ATOM 633 C CA . GLY A 1 82 ? 23.656 7.703 -7.045 1.00 62.34 82 GLY A CA 1
ATOM 634 C C . GLY A 1 82 ? 23.127 7.869 -5.609 1.00 62.34 82 GLY A C 1
ATOM 635 O O . GLY A 1 82 ? 23.816 7.510 -4.656 1.00 62.34 82 GLY A O 1
ATOM 636 N N . ALA A 1 83 ? 21.906 8.384 -5.444 1.00 68.62 83 ALA A N 1
ATOM 637 C CA . ALA A 1 83 ? 21.198 8.480 -4.176 1.00 68.62 83 ALA A CA 1
ATOM 638 C C . ALA A 1 83 ? 20.072 7.433 -4.127 1.00 68.62 83 ALA A C 1
ATOM 640 O O . ALA A 1 83 ? 19.436 7.182 -5.155 1.00 68.62 83 ALA A O 1
ATOM 641 N N . PRO A 1 84 ? 19.774 6.840 -2.955 1.00 71.31 84 PRO A N 1
ATOM 642 C CA . PRO A 1 84 ? 18.626 5.956 -2.813 1.00 71.31 84 PRO A CA 1
ATOM 643 C C . PRO A 1 84 ? 17.348 6.708 -3.197 1.00 71.31 84 PRO A C 1
ATOM 645 O O . PRO A 1 84 ? 17.030 7.740 -2.605 1.00 71.31 84 PRO A O 1
ATOM 648 N N . GLY A 1 85 ? 16.624 6.196 -4.190 1.00 80.38 85 GLY A N 1
ATOM 649 C CA . GLY A 1 85 ? 15.336 6.755 -4.590 1.00 80.38 85 GLY A CA 1
ATOM 650 C C . GLY A 1 85 ? 14.288 6.703 -3.472 1.00 80.38 85 GLY A C 1
ATOM 651 O O . GLY A 1 85 ? 14.471 5.989 -2.477 1.00 80.38 85 GLY A O 1
ATOM 652 N N . PRO A 1 86 ? 13.173 7.439 -3.633 1.00 89.19 86 PRO A N 1
ATOM 653 C CA . PRO A 1 86 ? 12.073 7.409 -2.679 1.00 89.19 86 PRO A CA 1
ATOM 654 C C . PRO A 1 86 ? 11.517 5.991 -2.496 1.00 89.19 86 PRO A C 1
ATOM 656 O O . PRO A 1 86 ? 11.515 5.170 -3.416 1.00 89.19 86 PRO A O 1
ATOM 659 N N . LEU A 1 87 ? 11.030 5.719 -1.284 1.00 93.38 87 LEU A N 1
ATOM 660 C CA . LEU A 1 87 ? 10.251 4.521 -0.998 1.00 93.38 87 LEU A CA 1
ATOM 661 C C . LEU A 1 87 ? 8.800 4.751 -1.413 1.00 93.38 87 LEU A C 1
ATOM 663 O O . LEU A 1 87 ? 8.205 5.783 -1.104 1.00 93.38 87 LEU A O 1
ATOM 667 N N . HIS A 1 88 ? 8.232 3.757 -2.074 1.00 95.69 88 HIS A N 1
ATOM 668 C CA . HIS A 1 88 ? 6.851 3.725 -2.518 1.00 95.69 88 HIS A CA 1
ATOM 669 C C . HIS A 1 88 ? 6.102 2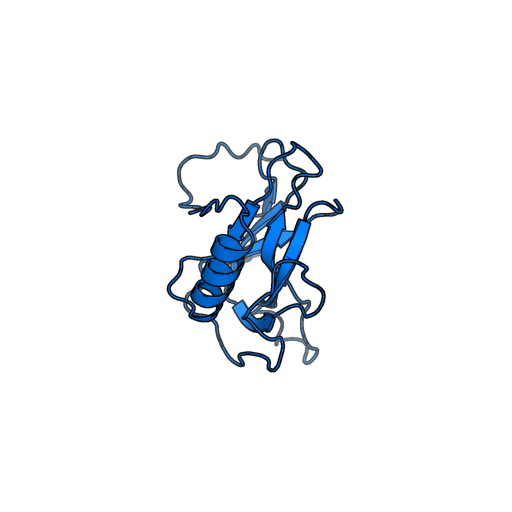.610 -1.796 1.00 95.69 88 HIS A C 1
ATOM 671 O O . HIS A 1 88 ? 6.661 1.537 -1.567 1.00 95.69 88 HIS A O 1
ATOM 677 N N . ALA A 1 89 ? 4.835 2.841 -1.456 1.00 97.12 89 ALA A N 1
ATOM 678 C CA . ALA A 1 89 ? 4.000 1.803 -0.871 1.00 97.12 89 ALA A CA 1
ATOM 679 C C . ALA A 1 89 ? 3.562 0.817 -1.963 1.00 97.12 89 ALA A C 1
ATOM 681 O O . ALA A 1 89 ? 2.781 1.173 -2.842 1.00 97.12 89 ALA A O 1
ATOM 682 N N . ALA A 1 90 ? 4.081 -0.408 -1.912 1.00 96.62 90 ALA A N 1
ATOM 683 C CA . ALA A 1 90 ? 3.707 -1.502 -2.813 1.00 96.62 90 ALA A CA 1
ATOM 684 C C . ALA A 1 90 ? 2.520 -2.316 -2.268 1.00 96.62 90 ALA A C 1
ATOM 686 O O . ALA A 1 90 ? 1.828 -2.994 -3.023 1.00 96.62 90 ALA A O 1
ATOM 687 N N . VAL A 1 91 ? 2.272 -2.234 -0.957 1.00 97.06 91 VAL A N 1
ATOM 688 C CA . VAL A 1 91 ? 1.064 -2.740 -0.293 1.00 97.06 91 VAL A CA 1
ATOM 689 C C . VAL A 1 91 ? 0.641 -1.726 0.762 1.00 97.06 91 VAL A C 1
ATOM 691 O O . VAL A 1 91 ? 1.489 -1.243 1.519 1.00 97.06 91 VAL A O 1
ATOM 694 N N . VAL A 1 92 ? -0.654 -1.425 0.834 1.00 96.94 92 VAL A N 1
ATOM 695 C CA . VAL A 1 92 ? -1.243 -0.546 1.857 1.00 96.94 92 VAL A CA 1
ATOM 696 C C . VAL A 1 92 ? -2.397 -1.241 2.569 1.00 96.94 92 VAL A C 1
ATOM 698 O O . VAL A 1 92 ? -3.144 -2.007 1.964 1.00 96.94 92 VAL A O 1
ATOM 701 N N . GLN A 1 93 ? -2.548 -0.955 3.856 1.00 95.44 93 GLN A N 1
ATOM 702 C CA . GLN A 1 93 ? -3.737 -1.272 4.629 1.00 95.44 93 GLN A CA 1
ATOM 703 C C . GLN A 1 93 ? -4.635 -0.037 4.643 1.00 95.44 93 GLN A C 1
ATOM 705 O O . GLN A 1 93 ? -4.189 1.041 5.021 1.00 95.44 93 GLN A O 1
ATOM 710 N N . ASP A 1 94 ? -5.890 -0.199 4.246 1.00 94.81 94 ASP A N 1
ATOM 711 C CA . ASP A 1 94 ? -6.957 0.753 4.528 1.00 94.81 94 ASP A CA 1
ATOM 712 C C . ASP A 1 94 ? -7.568 0.410 5.890 1.00 94.81 94 ASP A C 1
ATOM 714 O O . ASP A 1 94 ? -8.087 -0.689 6.091 1.00 94.81 94 ASP A O 1
ATOM 718 N N . LEU A 1 95 ? -7.501 1.348 6.827 1.00 93.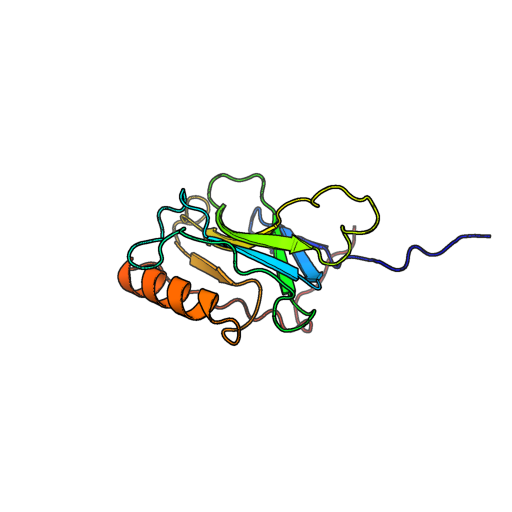44 95 LEU A N 1
ATOM 719 C CA . LEU A 1 95 ? -8.065 1.240 8.169 1.00 93.44 95 LEU A CA 1
ATOM 720 C C . LEU A 1 95 ? -9.586 1.466 8.192 1.00 93.44 95 LEU A C 1
ATOM 722 O O . LEU A 1 95 ? -10.197 1.371 9.256 1.00 93.44 95 LEU A O 1
ATOM 726 N N . GLY A 1 96 ? -10.204 1.779 7.049 1.00 92.56 96 GLY A N 1
ATOM 727 C CA . GLY A 1 96 ? -11.644 2.001 6.940 1.00 92.56 96 GLY A CA 1
ATOM 728 C C . GLY A 1 96 ? -12.117 3.292 7.602 1.00 92.56 96 GLY A C 1
ATOM 729 O O . GLY A 1 96 ? -13.296 3.428 7.910 1.00 92.56 96 GLY A O 1
ATOM 730 N N . LEU A 1 97 ? -11.230 4.266 7.825 1.00 93.25 97 LEU A N 1
ATOM 731 C CA . LEU A 1 97 ? -11.609 5.559 8.408 1.00 93.25 97 LEU A CA 1
ATOM 732 C C . LEU A 1 97 ? -12.426 6.419 7.433 1.00 93.25 97 LEU A C 1
ATOM 734 O O . LEU A 1 97 ? -13.055 7.384 7.859 1.00 93.25 97 LEU A O 1
ATOM 738 N N . HIS A 1 98 ? -12.400 6.092 6.136 1.00 90.19 98 HIS A N 1
ATOM 739 C CA . HIS A 1 98 ? -13.158 6.810 5.113 1.00 90.19 98 HIS A CA 1
ATOM 740 C C . HIS A 1 98 ? -14.592 6.282 4.946 1.00 90.19 98 HIS A C 1
ATOM 742 O O . HIS A 1 98 ? -15.522 7.080 4.856 1.00 90.19 98 HIS A O 1
ATOM 748 N N . ASP A 1 99 ? -14.784 4.959 4.921 1.00 88.81 99 ASP A N 1
ATOM 749 C CA . ASP A 1 99 ? -16.068 4.321 4.583 1.00 88.81 99 ASP A CA 1
ATOM 750 C C . ASP A 1 99 ? -16.491 3.178 5.529 1.00 88.81 99 ASP A C 1
ATOM 752 O O . ASP A 1 99 ? -17.520 2.540 5.313 1.00 88.81 99 ASP A O 1
ATOM 756 N N . GLY A 1 100 ? -15.726 2.922 6.593 1.00 90.06 100 GLY A N 1
ATOM 757 C CA . GLY A 1 100 ? -15.997 1.886 7.592 1.00 90.06 100 GLY A CA 1
ATOM 758 C C . GLY A 1 100 ? -15.490 0.488 7.234 1.00 90.06 100 GLY A C 1
ATOM 759 O O . GLY A 1 100 ? -15.684 -0.434 8.027 1.00 90.06 100 GLY A O 1
ATOM 760 N N . ILE A 1 101 ? -14.846 0.299 6.078 1.00 89.81 101 ILE A N 1
ATOM 761 C CA . ILE A 1 101 ? -14.395 -1.018 5.616 1.00 89.81 101 ILE A CA 1
ATOM 762 C C . ILE A 1 101 ? -12.869 -1.077 5.639 1.00 89.81 101 ILE A C 1
ATOM 764 O O . ILE A 1 101 ? -12.188 -0.297 4.982 1.00 89.81 101 ILE A O 1
ATOM 768 N N . GLN A 1 102 ? -12.320 -2.042 6.374 1.00 91.19 102 GLN A N 1
ATOM 769 C CA . GLN A 1 102 ? -10.878 -2.272 6.383 1.00 91.19 102 GLN A CA 1
ATOM 770 C C . GLN A 1 102 ? -10.465 -3.163 5.215 1.00 91.19 102 GLN A C 1
ATOM 772 O O . GLN A 1 102 ? -11.130 -4.165 4.949 1.00 91.19 102 GLN A O 1
ATOM 777 N N . ARG A 1 103 ? -9.365 -2.822 4.539 1.00 91.44 103 ARG A N 1
ATOM 778 C CA . ARG A 1 103 ? -8.877 -3.530 3.344 1.00 91.44 103 ARG A CA 1
ATOM 779 C C . ARG A 1 103 ? -7.364 -3.663 3.358 1.00 91.44 103 ARG A C 1
ATOM 781 O O . ARG A 1 103 ? -6.668 -2.860 3.970 1.00 91.44 103 ARG A O 1
ATOM 788 N N . VAL A 1 104 ? -6.840 -4.620 2.599 1.00 95.62 104 VAL A N 1
ATOM 789 C CA . VAL A 1 104 ? -5.415 -4.669 2.244 1.00 95.62 104 VAL A CA 1
ATOM 790 C C . VAL A 1 104 ? -5.293 -4.677 0.729 1.00 95.62 104 VAL A C 1
ATOM 792 O O . VAL A 1 104 ? -5.797 -5.589 0.079 1.00 95.62 104 VAL A O 1
ATOM 795 N N . LEU A 1 105 ? -4.639 -3.654 0.180 1.00 95.62 105 LEU A N 1
ATOM 796 C CA . LEU A 1 105 ? -4.492 -3.438 -1.256 1.00 95.62 105 LEU A CA 1
ATOM 797 C C . LEU A 1 105 ? -3.084 -3.833 -1.692 1.00 95.62 105 LEU A C 1
ATOM 799 O O . LEU A 1 105 ? -2.094 -3.277 -1.209 1.00 95.62 105 LEU A O 1
ATOM 803 N N . PHE A 1 106 ? -3.002 -4.777 -2.625 1.00 96.75 106 PHE A N 1
ATOM 804 C CA . PHE A 1 106 ? -1.744 -5.276 -3.170 1.00 96.75 106 PHE A CA 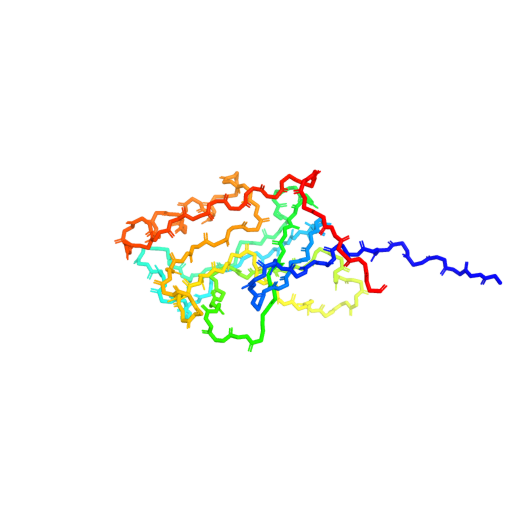1
ATOM 805 C C . PHE A 1 106 ? -1.445 -4.623 -4.516 1.00 96.75 106 PHE A C 1
ATOM 807 O O . PHE A 1 106 ? -2.280 -4.626 -5.416 1.00 96.75 106 PHE A O 1
ATOM 814 N N . GLY A 1 107 ? -0.234 -4.093 -4.666 1.00 96.12 107 GLY A N 1
ATOM 815 C CA . GLY A 1 107 ? 0.216 -3.423 -5.884 1.00 96.12 107 GLY A CA 1
ATOM 816 C C . GLY A 1 107 ? 0.552 -4.367 -7.038 1.00 96.12 107 GLY A C 1
ATOM 817 O O . GLY A 1 107 ? 0.800 -3.912 -8.151 1.00 96.12 107 GLY A O 1
ATOM 818 N N . ASN A 1 108 ? 0.591 -5.675 -6.782 1.00 95.06 108 ASN A N 1
ATOM 819 C CA . ASN A 1 108 ? 0.790 -6.719 -7.784 1.00 95.06 108 ASN A CA 1
ATOM 820 C C . ASN A 1 108 ? 0.156 -8.037 -7.288 1.00 95.06 108 ASN A C 1
ATOM 822 O O . ASN A 1 108 ? -0.307 -8.141 -6.150 1.00 95.06 108 ASN A O 1
ATOM 826 N N . ASN A 1 109 ? 0.138 -9.059 -8.137 1.00 92.75 109 ASN A N 1
ATOM 827 C CA . ASN A 1 109 ? -0.346 -10.402 -7.844 1.00 92.75 109 ASN A CA 1
ATOM 828 C C . ASN A 1 109 ? 0.471 -11.114 -6.735 1.00 92.75 109 ASN A C 1
ATOM 830 O O . ASN A 1 109 ? 1.477 -10.619 -6.226 1.00 92.75 109 ASN A O 1
ATOM 834 N N . LEU A 1 110 ? 0.041 -12.321 -6.356 1.00 92.62 110 LEU A N 1
ATOM 835 C CA . LEU A 1 110 ? 0.640 -13.107 -5.266 1.00 92.62 110 LEU A CA 1
ATOM 836 C C . LEU A 1 110 ? 1.898 -13.905 -5.669 1.00 92.62 110 LEU A C 1
ATOM 838 O O . LEU A 1 110 ? 2.327 -14.784 -4.918 1.00 92.62 110 LEU A O 1
ATOM 842 N N . ASN A 1 111 ? 2.502 -13.643 -6.834 1.00 91.38 111 ASN A N 1
ATOM 843 C CA . ASN A 1 111 ? 3.745 -14.315 -7.232 1.00 91.38 111 ASN A CA 1
ATOM 844 C C . ASN A 1 111 ? 4.929 -13.881 -6.359 1.00 91.38 111 ASN A C 1
ATOM 846 O O . ASN A 1 111 ? 5.838 -14.678 -6.128 1.00 91.38 111 ASN A O 1
ATOM 850 N N . PHE A 1 112 ? 4.905 -12.656 -5.826 1.00 93.44 112 PHE A N 1
ATOM 851 C CA . PHE A 1 112 ? 5.899 -12.198 -4.861 1.00 93.44 112 PHE A CA 1
ATOM 852 C C . PHE A 1 112 ? 5.657 -12.834 -3.484 1.00 93.44 112 PHE A C 1
ATOM 854 O O . PHE A 1 112 ? 4.554 -12.776 -2.941 1.00 93.44 112 PHE A O 1
ATOM 861 N N . TRP A 1 113 ? 6.681 -13.464 -2.902 1.00 92.94 113 TRP A N 1
ATOM 862 C CA . TRP A 1 113 ? 6.515 -14.285 -1.696 1.00 92.94 113 TRP A CA 1
ATOM 863 C C . TRP A 1 113 ? 6.056 -13.482 -0.474 1.00 92.94 113 TRP A C 1
ATOM 865 O O . TRP A 1 113 ? 5.255 -13.984 0.313 1.00 92.94 113 TRP A O 1
ATOM 875 N N . LEU A 1 114 ? 6.488 -12.225 -0.343 1.00 93.75 114 LEU A N 1
ATOM 876 C CA . LEU A 1 114 ? 6.113 -11.387 0.793 1.00 93.75 114 LEU A CA 1
ATOM 877 C C . LEU A 1 114 ? 4.623 -11.011 0.764 1.00 93.75 114 LEU A C 1
ATOM 879 O O . LEU A 1 114 ? 4.010 -10.895 1.822 1.00 93.75 114 LEU A O 1
ATOM 883 N N . HIS A 1 115 ? 4.000 -10.931 -0.422 1.00 94.25 115 HIS A N 1
ATOM 884 C CA . HIS A 1 115 ? 2.544 -10.771 -0.528 1.00 94.25 115 HIS A CA 1
ATOM 885 C C . HIS A 1 115 ? 1.796 -11.935 0.123 1.00 94.25 115 HIS A C 1
ATOM 887 O O . HIS A 1 115 ? 0.767 -11.721 0.756 1.00 94.25 115 HIS A O 1
ATOM 893 N N . LYS A 1 116 ? 2.319 -13.163 0.016 1.00 93.31 116 LYS A N 1
ATOM 894 C CA . LYS A 1 116 ? 1.694 -14.345 0.624 1.00 93.31 116 LYS A CA 1
ATOM 895 C C . LYS A 1 116 ? 1.710 -14.258 2.148 1.00 93.31 116 LYS A C 1
ATOM 897 O O . LYS A 1 116 ? 0.728 -14.626 2.779 1.00 93.31 116 LYS A O 1
ATOM 902 N N . LEU A 1 117 ? 2.797 -13.754 2.734 1.00 92.75 117 LEU A N 1
ATOM 903 C CA . LEU A 1 117 ? 2.882 -13.580 4.184 1.00 92.75 117 LEU A CA 1
ATOM 904 C C . LEU A 1 117 ? 1.972 -12.455 4.684 1.00 92.75 117 LEU A C 1
ATOM 906 O O . LEU A 1 117 ? 1.228 -12.657 5.638 1.00 92.75 117 LEU A O 1
ATOM 910 N N . VAL A 1 118 ? 1.953 -11.316 3.986 1.00 93.31 118 VAL A N 1
ATOM 911 C CA . VAL A 1 118 ? 1.032 -10.214 4.308 1.00 93.31 118 VAL A CA 1
ATOM 912 C C . VAL A 1 118 ? -0.430 -10.654 4.188 1.00 93.31 118 VAL A C 1
ATOM 914 O O . VAL A 1 118 ? -1.257 -10.277 5.014 1.00 93.31 118 VAL A O 1
ATOM 917 N N . LEU A 1 119 ? -0.757 -11.492 3.201 1.00 92.44 119 LEU A N 1
ATOM 918 C CA . LEU A 1 119 ? -2.092 -12.072 3.058 1.00 92.44 119 LEU A CA 1
ATOM 919 C C . LEU A 1 119 ? -2.472 -12.946 4.264 1.00 92.44 119 LEU A C 1
ATOM 921 O O . LEU A 1 119 ? -3.603 -12.872 4.736 1.00 92.44 119 LEU A O 1
ATOM 925 N N . VAL A 1 120 ? -1.538 -13.753 4.779 1.00 91.94 120 VAL A N 1
ATOM 926 C CA . VAL A 1 120 ? -1.765 -14.559 5.990 1.00 91.94 120 VAL A CA 1
ATOM 927 C C . VAL A 1 120 ? -2.036 -13.663 7.198 1.00 91.94 120 VAL A C 1
ATOM 929 O O . VAL A 1 120 ? -2.997 -13.915 7.923 1.00 91.94 120 VAL A O 1
ATOM 932 N N . ASP A 1 121 ? -1.252 -12.601 7.387 1.00 90.88 121 ASP A N 1
ATOM 933 C CA . ASP A 1 121 ? -1.483 -11.630 8.463 1.00 90.88 121 ASP A CA 1
ATOM 934 C C . ASP A 1 121 ? -2.862 -10.962 8.353 1.00 90.88 121 ASP A C 1
ATOM 936 O O . ASP A 1 121 ? -3.596 -10.900 9.339 1.00 90.88 121 ASP A O 1
ATOM 940 N N . ALA A 1 122 ? -3.266 -10.554 7.147 1.00 90.12 122 ALA A N 1
ATOM 941 C CA . ALA A 1 122 ? -4.578 -9.955 6.904 1.00 90.12 122 ALA A CA 1
ATOM 942 C C . ALA A 1 122 ? -5.744 -10.907 7.224 1.00 90.12 122 ALA A C 1
ATOM 944 O O . ALA A 1 122 ? -6.716 -10.498 7.863 1.00 90.12 122 ALA A O 1
ATOM 945 N N . CYS A 1 123 ? -5.629 -12.185 6.841 1.00 86.44 123 CYS A N 1
ATOM 946 C CA . CYS A 1 123 ? -6.619 -13.215 7.169 1.00 86.44 123 CYS A CA 1
ATOM 947 C C . CYS A 1 123 ? -6.751 -13.420 8.685 1.00 86.44 123 CYS A C 1
ATOM 949 O O . CYS A 1 123 ? -7.856 -13.592 9.197 1.00 86.44 123 CYS A O 1
ATOM 951 N N . LEU A 1 124 ? -5.627 -13.418 9.406 1.00 83.31 124 LEU A N 1
ATOM 952 C CA . LEU A 1 124 ? -5.607 -13.617 10.857 1.00 83.31 124 LEU A CA 1
ATOM 953 C C . LEU A 1 124 ? -6.134 -12.397 11.618 1.00 83.31 124 LEU A C 1
ATOM 955 O O . LEU A 1 124 ? -6.801 -12.555 12.640 1.00 83.31 124 LEU A O 1
ATOM 959 N N . GLY A 1 125 ? -5.880 -11.194 11.104 1.00 71.06 125 GLY A N 1
ATOM 960 C CA . GLY A 1 125 ? -6.352 -9.932 11.670 1.00 71.06 125 GLY A CA 1
ATOM 961 C C . GLY A 1 125 ? -7.848 -9.657 11.485 1.00 71.06 125 GLY A C 1
ATOM 962 O O . GLY A 1 125 ? -8.305 -8.594 11.895 1.00 71.06 125 GLY A O 1
ATOM 963 N N . GLN A 1 126 ? -8.616 -10.572 10.873 1.00 61.47 126 GLN A N 1
ATOM 964 C CA . GLN A 1 126 ? -10.043 -10.389 10.546 1.00 61.47 126 GLN A CA 1
ATOM 965 C C . GLN A 1 126 ? -10.313 -9.123 9.709 1.00 61.47 126 GLN A C 1
ATOM 967 O O . GLN A 1 126 ? -11.376 -8.512 9.792 1.00 61.47 126 GLN A O 1
ATOM 972 N N . THR A 1 127 ? -9.339 -8.721 8.892 1.00 60.12 127 THR A N 1
ATOM 973 C CA . THR A 1 127 ? -9.469 -7.613 7.942 1.00 60.12 127 THR A CA 1
ATOM 974 C C . THR A 1 127 ? -10.094 -8.145 6.649 1.00 60.12 127 THR A C 1
ATOM 976 O O . THR A 1 127 ? -9.733 -9.235 6.202 1.00 60.12 127 THR A O 1
ATOM 979 N N . ALA A 1 128 ? -11.029 -7.416 6.026 1.00 58.09 128 ALA A N 1
ATOM 980 C CA . ALA A 1 128 ? -11.512 -7.816 4.705 1.00 58.09 128 ALA A CA 1
ATOM 981 C C . ALA A 1 128 ? -10.361 -7.706 3.690 1.00 58.09 128 ALA A C 1
ATOM 983 O O . ALA A 1 128 ? -9.551 -6.782 3.735 1.00 58.09 128 ALA A O 1
ATOM 984 N N . ILE A 1 129 ? -10.252 -8.673 2.781 1.00 58.81 129 ILE A N 1
ATOM 985 C CA . ILE A 1 129 ? -9.169 -8.716 1.794 1.00 58.81 129 ILE A CA 1
ATOM 986 C C . ILE A 1 129 ? -9.759 -8.382 0.434 1.00 58.81 129 ILE A C 1
ATOM 988 O O . ILE A 1 129 ? -10.591 -9.126 -0.083 1.00 58.81 129 ILE A O 1
ATOM 992 N N . GLU A 1 130 ? -9.298 -7.286 -0.158 1.00 56.41 130 GLU A N 1
ATOM 993 C CA . GLU A 1 130 ? -9.674 -6.893 -1.510 1.00 56.41 130 GLU A CA 1
ATOM 994 C C . GLU A 1 130 ? -8.443 -6.992 -2.414 1.00 56.41 130 GLU A C 1
ATOM 996 O O . GLU A 1 130 ? -7.537 -6.159 -2.384 1.00 56.41 130 GLU A O 1
ATOM 1001 N N . LEU A 1 131 ? -8.390 -8.054 -3.221 1.00 51.38 131 LEU A N 1
ATOM 1002 C CA . LEU A 1 131 ? -7.376 -8.191 -4.260 1.00 51.38 131 LEU A CA 1
ATOM 1003 C C . LEU A 1 131 ? -7.746 -7.271 -5.421 1.00 51.38 131 LEU A C 1
ATOM 1005 O O . LEU A 1 131 ? -8.500 -7.648 -6.318 1.00 51.38 131 LEU A O 1
ATOM 1009 N N . VAL A 1 132 ? -7.190 -6.066 -5.422 1.00 54.00 132 VAL A N 1
ATOM 1010 C CA . VAL A 1 132 ? -7.319 -5.154 -6.556 1.00 54.00 132 VAL A CA 1
ATOM 1011 C C . VAL A 1 132 ? -6.414 -5.648 -7.691 1.00 54.00 132 VAL A C 1
ATOM 1013 O O . VAL A 1 132 ? -5.247 -5.287 -7.803 1.00 54.00 132 VAL A O 1
ATOM 1016 N N . SER A 1 133 ? -6.948 -6.531 -8.542 1.00 45.00 133 SER A N 1
ATOM 1017 C CA . SER A 1 133 ? -6.320 -6.890 -9.817 1.00 45.00 133 SER A CA 1
ATOM 1018 C C . SER A 1 133 ? -6.638 -5.796 -10.833 1.00 45.00 133 SER A C 1
ATOM 1020 O O . SER A 1 133 ? -7.646 -5.860 -11.536 1.00 45.00 133 SER A O 1
ATOM 1022 N N . LEU A 1 134 ? -5.790 -4.769 -10.908 1.00 46.44 134 LEU A N 1
ATOM 1023 C CA . LEU A 1 134 ? -5.879 -3.766 -11.970 1.00 46.44 134 LEU A CA 1
ATOM 1024 C C . LEU A 1 134 ? -5.403 -4.401 -13.275 1.00 46.44 134 LEU A C 1
ATOM 1026 O O . LEU A 1 134 ? -4.248 -4.269 -13.667 1.00 46.44 134 LEU A O 1
ATOM 1030 N N . ARG A 1 135 ? -6.296 -5.107 -13.970 1.00 41.62 135 ARG A N 1
ATOM 1031 C CA . ARG A 1 135 ? -6.148 -5.239 -15.417 1.00 41.62 135 ARG A CA 1
ATOM 1032 C C . ARG A 1 135 ? -6.607 -3.915 -16.007 1.00 41.62 135 ARG A C 1
ATOM 1034 O O . ARG A 1 135 ? -7.780 -3.561 -15.912 1.00 41.62 135 ARG A O 1
ATOM 1041 N N . THR A 1 136 ? -5.670 -3.162 -16.565 1.00 44.84 136 THR A N 1
ATOM 1042 C CA . THR A 1 136 ? -5.954 -1.981 -17.379 1.00 44.84 136 THR A CA 1
ATOM 1043 C C . THR A 1 136 ? -6.892 -2.397 -18.511 1.00 44.84 136 THR A C 1
ATOM 1045 O O . THR A 1 136 ? -6.502 -3.103 -19.436 1.00 44.84 136 THR A O 1
ATOM 1048 N N . GLY A 1 137 ? -8.162 -2.015 -18.386 1.00 39.59 137 GLY A N 1
ATOM 1049 C CA . GLY A 1 137 ? -9.199 -2.358 -19.353 1.00 39.59 137 GLY A CA 1
ATOM 1050 C C . GLY A 1 137 ? -10.537 -1.656 -19.131 1.00 39.59 137 GLY A C 1
ATOM 1051 O O . GLY A 1 137 ? -11.137 -1.235 -20.110 1.00 39.59 137 GLY A O 1
ATOM 1052 N N . GLU A 1 138 ? -11.000 -1.462 -17.889 1.00 37.97 138 GLU A N 1
ATOM 1053 C CA . GLU A 1 138 ? -12.398 -1.030 -17.666 1.00 37.97 138 GLU A CA 1
ATOM 1054 C C . GLU A 1 138 ? -12.618 -0.019 -16.529 1.00 37.97 138 GLU A C 1
ATOM 1056 O O . GLU A 1 138 ? -13.618 -0.079 -15.818 1.00 37.97 138 GLU A O 1
ATOM 1061 N N . TYR A 1 139 ? -11.744 0.975 -16.373 1.00 41.25 139 TYR A N 1
ATOM 1062 C CA . TYR A 1 139 ? -12.099 2.147 -15.567 1.00 41.25 139 TYR A CA 1
ATOM 1063 C C . TYR A 1 139 ? -11.906 3.416 -16.379 1.00 41.25 139 TYR A C 1
ATOM 1065 O O . TYR A 1 139 ? -10.795 3.757 -16.771 1.00 41.25 139 TYR A O 1
ATOM 1073 N N . GLY A 1 140 ? -13.033 4.080 -16.658 1.00 43.66 140 GLY A N 1
ATOM 1074 C CA . GLY A 1 140 ? -13.106 5.361 -17.346 1.00 43.66 140 GLY A CA 1
ATOM 1075 C C . GLY A 1 140 ? -12.218 6.389 -16.661 1.00 43.66 140 GLY A C 1
ATOM 1076 O O . GLY A 1 140 ? -12.568 6.938 -15.617 1.00 43.66 140 GLY A O 1
ATOM 1077 N N . LEU A 1 141 ? -11.061 6.620 -17.270 1.00 41.66 141 LEU A N 1
ATOM 1078 C CA .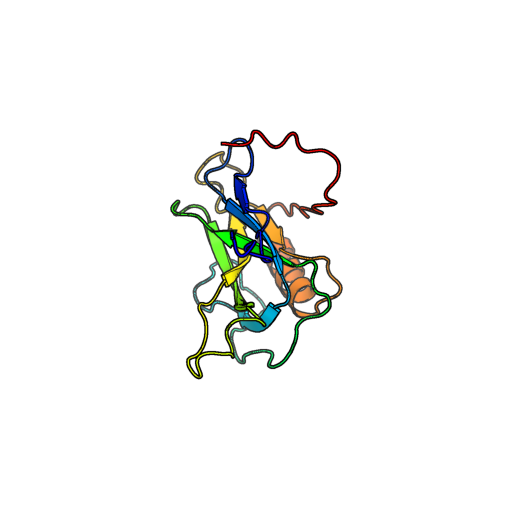 LEU A 1 141 ? -10.125 7.669 -16.919 1.00 41.66 141 LEU A CA 1
ATOM 1079 C C . LEU A 1 141 ? -10.753 8.999 -17.357 1.00 41.66 141 LEU A C 1
ATOM 1081 O O . LEU A 1 141 ? -10.937 9.227 -18.552 1.00 41.66 141 LEU A O 1
ATOM 1085 N N . GLN A 1 142 ? -11.112 9.872 -16.414 1.00 42.66 142 GLN A N 1
ATOM 1086 C CA . GLN A 1 142 ? -11.287 11.287 -16.743 1.00 42.66 142 GLN A CA 1
ATOM 1087 C C . GLN A 1 142 ? -9.899 11.920 -16.748 1.00 42.66 142 GLN A C 1
ATOM 1089 O O . GLN A 1 142 ? -9.230 11.965 -15.717 1.00 42.66 142 GLN A O 1
ATOM 1094 N N . GLY A 1 143 ? -9.461 12.332 -17.937 1.00 41.12 143 GLY A N 1
ATOM 1095 C CA . GLY A 1 143 ? -8.280 13.165 -18.105 1.00 41.12 143 GLY A CA 1
ATOM 1096 C C . GLY A 1 143 ? -8.538 14.564 -17.556 1.00 41.12 143 GLY A C 1
ATOM 1097 O O . GLY A 1 143 ? -9.640 15.095 -17.711 1.00 41.12 143 GLY A O 1
ATOM 1098 N N . SER A 1 144 ? -7.520 15.110 -16.897 1.00 36.47 144 SER A N 1
ATOM 1099 C CA . SER A 1 144 ? -7.417 16.521 -16.522 1.00 36.47 144 SER A CA 1
ATOM 1100 C C . SER A 1 144 ? -7.356 17.429 -17.745 1.00 36.47 144 SER A C 1
ATOM 1102 O O . SER A 1 144 ? -6.697 17.026 -18.733 1.00 36.47 144 SER A O 1
#

InterPro domains:
  IPR056793 Heparan sulfate-N-deacetylase, N-terminal domain [PF25119] (3-122)

Foldseek 3Di:
DDDDDPPPQPWDDDPPDQKIKGWQFWWFFKFFDQPDPLDDPDDRDGTRGDTDPHRGFIFMDGPDPQKDAGMWIFTPPPPPPVDGHDITRQKIWGNCPRPNATEIEGRDDPPGPVVVNSVVSCVVVVHDYDYPPPPPDDDDDDDD